Protein AF-A0A0A2MK61-F1 (afdb_monomer)

InterPro domains:
  IPR056077 Domain of unknown function DUF7660 [PF24693] (3-65)

Secondary structure (DSSP, 8-state):
--SHHHHHHHHHHHHHHHHHSGGG-SS-SHHHHHHHHHHHHHH----S--HHHHHHHHHHTTT--

Structure (mmCIF, N/CA/C/O backbone):
data_AF-A0A0A2MK61-F1
#
_entry.id   AF-A0A0A2MK61-F1
#
loop_
_atom_site.group_PDB
_atom_site.id
_atom_site.type_symbol
_atom_site.label_atom_id
_atom_site.label_alt_id
_atom_site.label_comp_id
_atom_site.label_asym_id
_atom_site.label_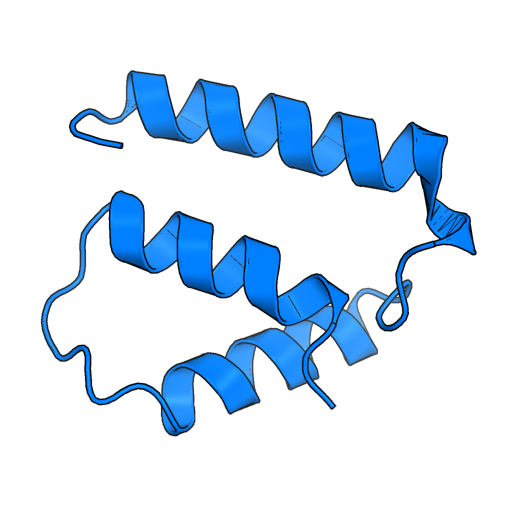entity_id
_atom_site.label_seq_id
_atom_site.pdbx_PDB_ins_code
_atom_site.Cartn_x
_atom_site.Cartn_y
_atom_site.Cartn_z
_atom_site.occupancy
_atom_site.B_iso_or_equiv
_atom_site.auth_seq_id
_atom_site.auth_comp_id
_atom_site.auth_asym_id
_atom_site.auth_atom_id
_atom_site.pdbx_PDB_model_num
ATOM 1 N N . MET A 1 1 ? 5.356 13.327 -2.519 1.00 84.25 1 MET A N 1
ATOM 2 C CA . MET A 1 1 ? 5.974 12.990 -1.227 1.00 84.25 1 MET A CA 1
ATOM 3 C C . MET A 1 1 ? 7.391 13.507 -1.169 1.00 84.25 1 MET A C 1
ATOM 5 O O . MET A 1 1 ? 8.208 13.118 -2.002 1.00 84.25 1 MET A O 1
ATOM 9 N N . LYS A 1 2 ? 7.645 14.424 -0.242 1.00 88.69 2 LYS A N 1
ATOM 10 C CA . LYS A 1 2 ? 8.947 15.049 0.009 1.00 88.69 2 LYS A CA 1
ATOM 11 C C . LYS A 1 2 ? 9.378 14.891 1.469 1.00 88.69 2 LYS A C 1
ATOM 13 O O . LYS A 1 2 ? 10.577 14.862 1.725 1.00 88.69 2 LYS A O 1
ATOM 18 N N . THR A 1 3 ? 8.432 14.757 2.396 1.00 93.00 3 THR A N 1
ATOM 19 C CA . THR A 1 3 ? 8.688 14.612 3.836 1.00 93.00 3 THR A CA 1
ATOM 20 C C . THR A 1 3 ? 8.212 13.258 4.363 1.00 93.00 3 THR A C 1
ATOM 22 O O . THR A 1 3 ? 7.575 12.487 3.641 1.00 93.00 3 THR A O 1
ATOM 25 N N . ARG A 1 4 ? 8.547 12.969 5.626 1.00 92.62 4 ARG A N 1
ATOM 26 C CA . ARG A 1 4 ? 8.014 11.814 6.356 1.00 92.62 4 ARG A CA 1
ATOM 27 C C . ARG A 1 4 ? 6.517 11.995 6.606 1.00 92.62 4 ARG A C 1
ATOM 29 O O . ARG A 1 4 ? 5.762 11.055 6.438 1.00 92.62 4 ARG A O 1
ATOM 36 N N . GLU A 1 5 ? 6.093 13.207 6.945 1.00 95.75 5 GLU A N 1
ATOM 37 C CA . GLU A 1 5 ? 4.694 13.558 7.197 1.00 95.75 5 GLU A CA 1
ATOM 38 C C . GLU A 1 5 ? 3.828 13.320 5.952 1.00 95.75 5 GLU A C 1
ATOM 40 O O . GLU A 1 5 ? 2.794 12.673 6.053 1.00 95.75 5 GLU A O 1
ATOM 45 N N . ASP A 1 6 ? 4.307 13.704 4.760 1.00 93.19 6 ASP A N 1
ATOM 46 C CA . ASP A 1 6 ? 3.610 13.397 3.503 1.00 93.19 6 ASP A CA 1
ATOM 47 C C . ASP A 1 6 ? 3.416 11.880 3.300 1.00 93.19 6 ASP A C 1
ATOM 49 O O . ASP A 1 6 ? 2.490 11.458 2.607 1.00 93.19 6 ASP A O 1
ATOM 53 N N . PHE A 1 7 ? 4.348 11.068 3.814 1.00 92.69 7 PHE A N 1
ATOM 54 C CA . PHE A 1 7 ? 4.304 9.614 3.691 1.00 92.69 7 PHE A CA 1
ATOM 55 C C . PHE A 1 7 ? 3.3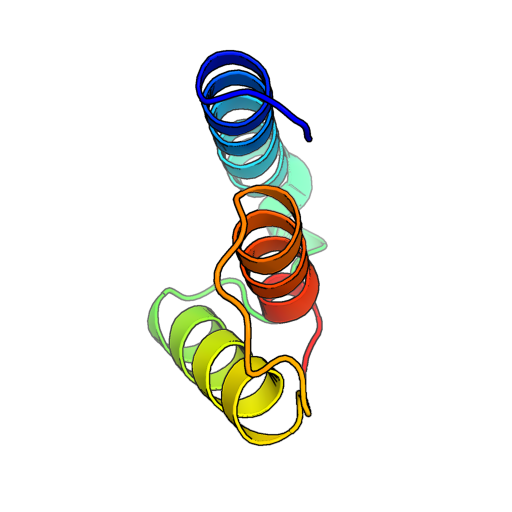65 8.976 4.710 1.00 92.69 7 PHE A C 1
ATOM 57 O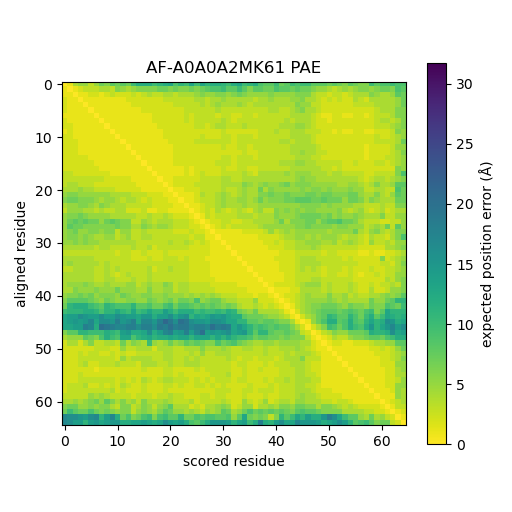 O . PHE A 1 7 ? 2.604 8.089 4.336 1.00 92.69 7 PHE A O 1
ATOM 64 N N . GLU A 1 8 ? 3.360 9.454 5.953 1.00 96.06 8 GLU A N 1
ATOM 65 C CA . GLU A 1 8 ? 2.381 9.031 6.962 1.00 96.06 8 GLU A CA 1
ATOM 66 C C . GLU A 1 8 ? 0.949 9.322 6.484 1.00 96.06 8 GLU A C 1
ATOM 68 O O . GLU A 1 8 ? 0.110 8.422 6.472 1.00 96.06 8 GLU A O 1
ATOM 73 N N . ASP A 1 9 ? 0.700 10.528 5.958 1.00 96.19 9 ASP A N 1
ATOM 74 C CA . ASP A 1 9 ? -0.599 10.909 5.387 1.00 96.19 9 ASP A CA 1
ATOM 75 C C . ASP A 1 9 ? -1.007 10.004 4.212 1.00 96.19 9 ASP A C 1
ATOM 77 O O . ASP A 1 9 ? -2.192 9.755 3.971 1.00 96.19 9 ASP A O 1
ATOM 81 N N . PHE A 1 10 ? -0.033 9.540 3.424 1.00 96.19 10 PHE A N 1
ATOM 82 C CA . PHE A 1 10 ? -0.273 8.587 2.345 1.00 96.19 10 PHE A CA 1
ATOM 83 C C . PHE A 1 10 ? -0.642 7.203 2.891 1.00 96.19 10 PHE A C 1
ATOM 85 O O . PHE A 1 10 ? -1.593 6.602 2.393 1.00 96.19 10 PHE A O 1
ATOM 92 N N . LEU A 1 11 ? 0.073 6.705 3.903 1.00 95.31 11 LEU A N 1
ATOM 93 C CA . LEU A 1 11 ? -0.194 5.399 4.510 1.00 95.31 11 LEU A CA 1
ATOM 94 C C . LEU A 1 11 ? -1.587 5.350 5.136 1.00 95.31 11 LEU A C 1
ATOM 96 O O . LEU A 1 11 ? -2.317 4.384 4.915 1.00 95.31 11 LEU A O 1
ATOM 100 N N . GLU A 1 12 ? -1.986 6.405 5.846 1.00 96.19 12 GLU A N 1
ATOM 101 C CA . GLU A 1 12 ? -3.329 6.513 6.417 1.00 96.19 12 GLU A CA 1
ATOM 102 C C . GLU A 1 12 ? -4.406 6.398 5.326 1.00 96.19 12 GLU A C 1
ATOM 104 O O . GLU A 1 12 ? -5.345 5.607 5.444 1.00 96.19 12 GLU A O 1
ATOM 109 N N . LYS A 1 13 ? -4.227 7.115 4.209 1.00 96.12 13 LYS A N 1
ATOM 110 C CA . LYS A 1 13 ? -5.143 7.060 3.059 1.00 96.12 13 LYS A CA 1
ATOM 111 C C . LYS A 1 13 ? -5.147 5.697 2.375 1.00 96.12 13 LYS A C 1
ATOM 113 O O . LYS A 1 13 ? -6.211 5.238 1.975 1.00 96.12 13 LYS A O 1
ATOM 118 N N . LEU A 1 14 ? -3.991 5.047 2.245 1.00 94.25 14 LEU A N 1
ATOM 119 C CA . LEU A 1 14 ? -3.877 3.729 1.621 1.00 94.25 14 LEU A CA 1
ATOM 120 C C . LEU A 1 14 ? -4.615 2.659 2.440 1.00 94.25 14 LEU A C 1
ATOM 122 O O . LEU A 1 14 ? -5.346 1.844 1.880 1.00 94.25 14 LEU A O 1
ATOM 126 N N . VAL A 1 15 ? -4.474 2.691 3.767 1.00 93.31 15 VAL A N 1
ATOM 127 C CA . VAL A 1 15 ? -5.183 1.779 4.681 1.00 93.31 15 VAL A CA 1
ATOM 128 C C . VAL A 1 15 ? -6.690 2.035 4.658 1.00 93.31 15 VAL A C 1
ATOM 130 O O . VAL A 1 15 ? -7.479 1.083 4.626 1.00 93.31 15 VAL A O 1
ATOM 133 N N . ALA A 1 16 ? -7.101 3.305 4.653 1.00 94.50 16 ALA A N 1
ATOM 134 C CA . ALA A 1 16 ? -8.506 3.675 4.531 1.00 94.50 16 ALA A CA 1
ATOM 135 C C . ALA A 1 16 ? -9.102 3.187 3.199 1.00 94.50 16 ALA A C 1
ATOM 137 O O . ALA A 1 16 ? -10.180 2.592 3.207 1.00 94.50 16 ALA A O 1
ATOM 138 N N . ASP A 1 17 ? -8.383 3.356 2.084 1.00 94.12 17 ASP A N 1
ATOM 139 C CA . ASP A 1 17 ? -8.813 2.885 0.763 1.00 94.12 17 ASP A CA 1
ATO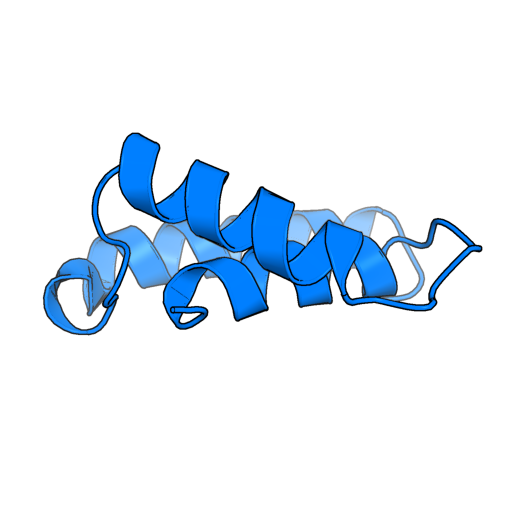M 140 C C . ASP A 1 17 ? -8.970 1.364 0.723 1.00 94.12 17 ASP A C 1
ATOM 142 O O . ASP A 1 17 ? -10.008 0.878 0.286 1.00 94.12 17 ASP A O 1
ATOM 146 N N . TYR A 1 18 ? -8.003 0.604 1.243 1.00 90.56 18 TYR A N 1
ATOM 147 C CA . TYR A 1 18 ? -8.134 -0.853 1.330 1.00 90.56 18 TYR A CA 1
ATOM 148 C C . TYR A 1 18 ? -9.356 -1.268 2.161 1.00 90.56 18 TYR A C 1
ATOM 150 O O . TYR A 1 18 ? -10.098 -2.171 1.781 1.00 90.56 18 TYR A O 1
ATOM 158 N N . SER A 1 19 ? -9.599 -0.588 3.283 1.00 89.88 19 SER A N 1
ATOM 159 C CA . SER A 1 19 ? -10.713 -0.914 4.180 1.00 89.88 19 SER A CA 1
ATOM 160 C C . SER A 1 19 ? -12.081 -0.611 3.561 1.00 89.88 19 SER A C 1
ATOM 162 O O . SER A 1 19 ? -13.038 -1.343 3.804 1.00 89.88 19 SER A O 1
ATOM 164 N N . GLN A 1 20 ? -12.186 0.466 2.779 1.00 93.44 20 GLN A N 1
ATOM 165 C CA . GLN A 1 20 ? -13.444 0.929 2.181 1.00 93.44 20 GLN A CA 1
ATOM 166 C C . GLN A 1 20 ? -13.709 0.326 0.798 1.00 93.44 20 GLN A C 1
ATOM 168 O O . GL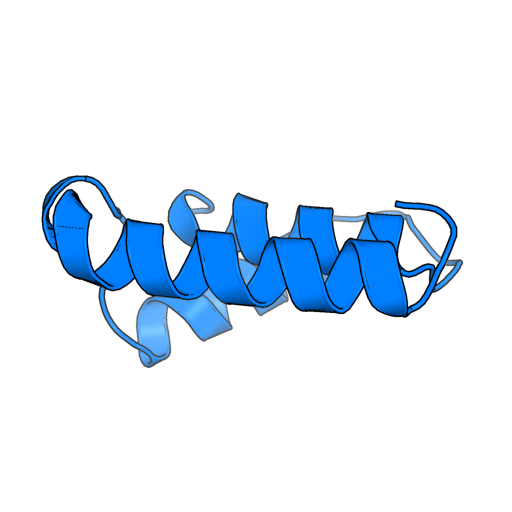N A 1 20 ? -14.863 0.128 0.432 1.00 93.44 20 GLN A O 1
ATOM 173 N N . ASN A 1 21 ? -12.652 0.020 0.045 1.00 90.88 21 ASN A N 1
ATOM 174 C CA . ASN A 1 21 ? -12.711 -0.355 -1.366 1.00 90.88 21 ASN A CA 1
ATOM 175 C C . ASN A 1 21 ? -12.034 -1.706 -1.633 1.00 90.88 21 ASN A C 1
ATOM 177 O O . ASN A 1 21 ? -11.522 -1.926 -2.732 1.00 90.88 21 ASN A O 1
ATOM 181 N N . LYS A 1 22 ? -12.023 -2.616 -0.647 1.00 87.06 22 LYS A N 1
ATOM 182 C CA . LYS A 1 22 ? -11.347 -3.921 -0.733 1.00 87.06 22 LYS A CA 1
ATOM 183 C C . LYS A 1 22 ? -11.663 -4.686 -2.022 1.00 87.06 22 LYS A C 1
ATOM 185 O O . LYS A 1 22 ? -10.762 -5.229 -2.643 1.00 87.06 22 LYS A O 1
ATOM 190 N N . GLU A 1 23 ? -12.925 -4.696 -2.447 1.00 88.75 23 GLU A N 1
ATOM 191 C CA . GLU A 1 23 ? -13.375 -5.416 -3.651 1.00 88.75 23 GLU A CA 1
ATOM 192 C C . GLU A 1 23 ? -12.737 -4.896 -4.953 1.00 88.75 23 GLU A C 1
ATOM 194 O O . GLU A 1 23 ? -12.711 -5.597 -5.959 1.00 88.75 23 GLU A O 1
ATOM 199 N N . ALA A 1 24 ? -12.203 -3.671 -4.942 1.00 88.62 24 ALA A N 1
ATOM 200 C CA . ALA A 1 24 ? -11.506 -3.057 -6.068 1.00 88.62 24 ALA A CA 1
ATOM 201 C C . ALA A 1 24 ? -9.978 -3.263 -6.024 1.00 88.62 24 ALA A C 1
ATOM 203 O O . ALA A 1 24 ? -9.255 -2.655 -6.822 1.00 88.62 24 ALA A O 1
ATOM 204 N N . TRP A 1 25 ? -9.460 -4.034 -5.067 1.00 91.06 25 TRP A N 1
ATOM 205 C CA . TRP A 1 25 ? -8.054 -4.427 -4.996 1.00 91.06 25 TRP A CA 1
ATOM 206 C C . TRP A 1 25 ? -7.895 -5.806 -5.635 1.00 91.06 25 TRP A C 1
ATOM 208 O O . TRP A 1 25 ? -8.563 -6.751 -5.235 1.00 91.06 25 TRP A O 1
ATOM 218 N N . GLN A 1 26 ? -7.012 -5.926 -6.629 1.00 86.75 26 GLN A N 1
ATOM 219 C CA . GLN A 1 26 ? -6.722 -7.227 -7.246 1.00 86.75 26 GLN A CA 1
ATOM 220 C C . GLN A 1 26 ? -5.917 -8.109 -6.284 1.00 86.75 26 GLN A C 1
ATOM 222 O O . GLN A 1 26 ? -6.175 -9.303 -6.170 1.00 86.75 26 GLN A O 1
ATOM 227 N N . ASN A 1 27 ? -5.003 -7.492 -5.532 1.00 86.81 27 ASN A N 1
ATOM 228 C CA . ASN A 1 27 ? -4.179 -8.153 -4.526 1.00 86.81 27 ASN A CA 1
ATOM 229 C C . ASN A 1 27 ? -4.725 -7.910 -3.113 1.00 86.81 27 ASN A C 1
ATOM 231 O O . ASN A 1 27 ? -4.095 -7.244 -2.294 1.00 86.81 27 ASN A O 1
ATOM 235 N N . ASP A 1 28 ? -5.910 -8.438 -2.821 1.00 85.62 28 ASP A N 1
ATOM 236 C CA . ASP A 1 28 ? -6.649 -8.183 -1.577 1.00 85.62 28 ASP A CA 1
ATOM 237 C C . ASP A 1 28 ? -6.248 -9.083 -0.387 1.00 85.62 28 ASP A C 1
ATOM 239 O O . ASP A 1 28 ? -6.799 -8.964 0.712 1.00 85.62 28 ASP A O 1
ATOM 243 N N . THR A 1 29 ? -5.284 -9.985 -0.577 1.00 89.00 29 THR A N 1
ATOM 244 C CA . THR A 1 29 ? -4.669 -10.760 0.505 1.00 89.00 29 THR A CA 1
ATOM 245 C C . THR A 1 29 ? -3.272 -10.239 0.813 1.00 89.00 29 THR A C 1
ATOM 247 O O . THR A 1 29 ? -2.556 -9.759 -0.064 1.00 89.00 29 THR A O 1
ATOM 250 N N . LEU A 1 30 ? -2.827 -10.404 2.063 1.00 84.62 30 LEU A N 1
ATOM 251 C CA . LEU A 1 30 ? -1.464 -10.035 2.453 1.00 84.62 30 LEU A CA 1
ATOM 252 C C . LEU A 1 30 ? -0.408 -10.736 1.584 1.00 84.62 30 LEU A C 1
ATOM 254 O O . LEU A 1 30 ? 0.596 -10.129 1.235 1.00 84.62 30 LEU A O 1
ATOM 258 N N . ARG A 1 31 ? -0.640 -12.005 1.221 1.00 88.75 31 ARG A N 1
ATOM 259 C CA . ARG A 1 31 ? 0.276 -12.772 0.370 1.00 88.75 31 ARG A CA 1
ATOM 260 C C . ARG A 1 31 ? 0.394 -12.146 -1.019 1.00 88.75 31 ARG A C 1
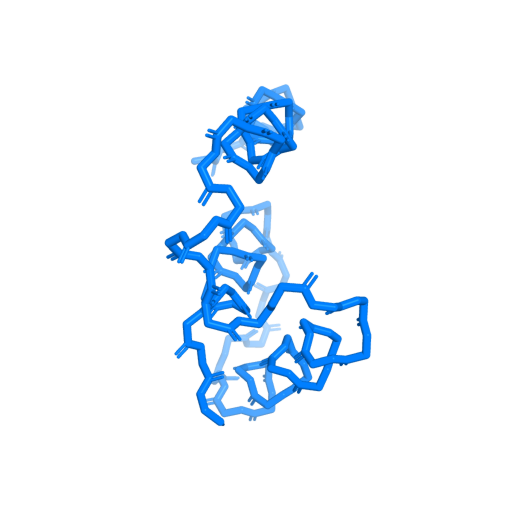ATOM 262 O O . ARG A 1 31 ? 1.497 -11.767 -1.394 1.00 88.75 31 ARG A O 1
ATOM 269 N N . SER A 1 32 ? -0.726 -12.015 -1.731 1.00 89.19 32 SER A N 1
ATOM 270 C CA . SER A 1 32 ? -0.748 -11.481 -3.100 1.00 89.19 32 SER A CA 1
ATOM 271 C C . SER A 1 32 ? -0.181 -10.063 -3.153 1.00 89.19 32 SER A C 1
ATOM 273 O O . SER A 1 32 ? 0.578 -9.725 -4.050 1.00 89.19 32 SER A O 1
ATOM 275 N N . TYR A 1 33 ? -0.476 -9.242 -2.143 1.00 91.31 33 TYR A N 1
ATOM 276 C CA . TYR A 1 33 ? 0.045 -7.881 -2.059 1.00 91.31 33 TYR A CA 1
ATOM 277 C C . TYR A 1 33 ? 1.568 -7.840 -1.867 1.00 91.31 33 TYR A C 1
ATOM 279 O O . TYR A 1 33 ? 2.251 -7.040 -2.501 1.00 91.31 33 TYR A O 1
A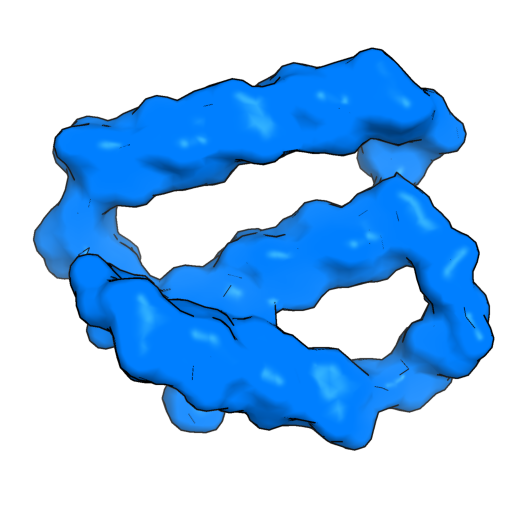TOM 287 N N . LEU A 1 34 ? 2.128 -8.708 -1.017 1.00 88.81 34 LEU A N 1
ATOM 288 C CA . LEU A 1 34 ? 3.580 -8.783 -0.816 1.00 88.81 34 LEU A CA 1
ATOM 289 C C . LEU A 1 34 ? 4.314 -9.351 -2.040 1.00 88.81 34 LEU A C 1
ATOM 291 O O . LEU A 1 34 ? 5.421 -8.906 -2.337 1.00 88.81 34 LEU A O 1
ATOM 295 N N . GLU A 1 35 ? 3.706 -10.302 -2.751 1.00 88.25 35 GLU A N 1
ATOM 296 C CA . GLU A 1 35 ? 4.237 -10.853 -4.006 1.00 88.25 35 GLU A CA 1
ATOM 297 C C . GLU A 1 35 ? 4.284 -9.770 -5.099 1.00 88.25 35 GLU A C 1
ATOM 299 O O . GLU A 1 35 ? 5.339 -9.537 -5.692 1.00 88.25 35 GLU A O 1
ATOM 304 N N . ALA A 1 36 ? 3.195 -9.018 -5.264 1.00 89.69 36 ALA A N 1
ATOM 305 C CA . ALA A 1 36 ? 3.098 -7.874 -6.167 1.00 89.69 36 ALA A CA 1
ATOM 306 C C . ALA A 1 36 ? 4.091 -6.748 -5.823 1.00 89.69 36 ALA A C 1
ATOM 308 O O . ALA A 1 36 ? 4.750 -6.190 -6.703 1.00 89.69 36 ALA A O 1
ATOM 309 N N . LEU A 1 37 ? 4.254 -6.438 -4.531 1.00 89.69 37 LEU A N 1
ATOM 310 C CA . LEU A 1 37 ? 5.231 -5.458 -4.050 1.00 89.69 37 LEU A CA 1
ATOM 311 C C . LEU A 1 37 ? 6.669 -5.872 -4.394 1.00 89.69 37 LEU A C 1
ATOM 313 O O . LEU A 1 37 ? 7.474 -5.034 -4.804 1.00 89.69 37 LEU A O 1
ATOM 317 N N . HIS A 1 38 ? 6.993 -7.156 -4.226 1.00 85.69 38 HIS A N 1
ATOM 318 C CA . HIS A 1 38 ? 8.299 -7.705 -4.577 1.00 85.69 38 HIS A CA 1
ATOM 319 C C . HIS A 1 38 ? 8.552 -7.640 -6.088 1.00 85.69 38 HIS A C 1
ATOM 321 O O . HIS A 1 38 ? 9.622 -7.184 -6.491 1.00 85.69 38 HIS A O 1
ATOM 327 N N . GLY A 1 39 ? 7.577 -8.047 -6.909 1.00 84.50 39 GLY A N 1
ATOM 328 C CA . GLY A 1 39 ? 7.667 -7.987 -8.372 1.00 84.50 39 GLY A CA 1
ATOM 329 C C . GLY A 1 39 ? 7.920 -6.567 -8.874 1.00 84.50 39 GLY A C 1
ATOM 330 O O . GLY A 1 39 ? 8.914 -6.314 -9.549 1.00 84.50 39 GLY A O 1
ATOM 331 N N . PHE A 1 40 ? 7.108 -5.606 -8.428 1.00 85.38 40 PHE A N 1
ATOM 332 C CA . PHE A 1 40 ? 7.287 -4.205 -8.803 1.00 85.38 40 PHE A CA 1
ATOM 333 C C . PHE A 1 40 ? 8.654 -3.646 -8.379 1.00 85.38 40 PHE A C 1
ATOM 335 O O . PHE A 1 40 ? 9.266 -2.882 -9.122 1.00 85.38 40 PHE A O 1
ATOM 342 N N . ASN A 1 41 ? 9.154 -4.015 -7.193 1.00 82.50 41 ASN A N 1
ATOM 343 C CA . ASN A 1 41 ? 10.482 -3.590 -6.747 1.00 82.50 41 ASN A CA 1
ATOM 344 C C . ASN A 1 41 ? 11.593 -4.158 -7.636 1.00 82.50 41 ASN A C 1
ATOM 346 O O . ASN A 1 41 ? 12.521 -3.430 -7.979 1.00 82.50 41 ASN A O 1
ATOM 350 N N . TYR A 1 42 ? 11.500 -5.446 -7.976 1.00 79.44 42 TYR A N 1
ATOM 351 C CA . TYR A 1 42 ? 12.471 -6.142 -8.816 1.00 79.44 42 TYR A CA 1
ATOM 352 C C . TYR A 1 42 ? 12.548 -5.535 -10.223 1.00 79.44 42 TYR A C 1
ATOM 354 O O . TYR A 1 42 ? 13.645 -5.347 -10.743 1.00 79.44 42 TYR A O 1
ATOM 362 N N . ASP A 1 43 ? 11.400 -5.164 -10.792 1.00 78.62 43 ASP A N 1
ATOM 363 C CA . ASP A 1 43 ? 11.313 -4.580 -12.135 1.00 78.62 43 ASP A CA 1
ATOM 364 C C . ASP A 1 43 ? 11.586 -3.066 -12.163 1.00 78.62 43 ASP A C 1
ATOM 366 O O . ASP A 1 43 ? 11.753 -2.466 -13.228 1.00 78.62 43 ASP A O 1
ATOM 370 N N . SER A 1 44 ? 11.654 -2.413 -11.000 1.00 75.44 44 SER A N 1
ATOM 371 C CA . SER A 1 44 ? 11.971 -0.991 -10.924 1.00 75.44 44 SER A CA 1
ATOM 372 C C . SER A 1 44 ? 13.484 -0.750 -10.978 1.00 75.44 44 SER A C 1
ATOM 374 O O . SER A 1 44 ? 14.223 -1.131 -10.079 1.00 75.44 44 SER A O 1
ATOM 376 N N . GLU A 1 45 ? 13.960 0.010 -11.969 1.00 70.31 45 GLU A N 1
ATOM 377 C CA . GLU A 1 45 ? 15.358 0.492 -12.028 1.00 70.31 45 GLU A CA 1
ATOM 378 C C . GLU A 1 45 ? 15.660 1.612 -10.998 1.00 70.31 45 GLU A C 1
ATOM 380 O O . GLU A 1 45 ? 16.620 2.379 -11.124 1.00 70.31 45 GLU A O 1
ATOM 385 N N . LYS A 1 46 ? 14.805 1.794 -9.981 1.00 64.69 46 LYS A N 1
ATOM 386 C CA . LYS A 1 46 ? 14.916 2.891 -9.012 1.00 64.69 46 LYS A CA 1
ATOM 387 C C . LYS A 1 46 ? 15.883 2.527 -7.886 1.00 64.69 46 LYS A C 1
ATOM 389 O O . LYS A 1 46 ? 15.477 2.298 -6.755 1.00 64.69 46 LYS A O 1
ATOM 394 N N . ASP A 1 47 ? 17.177 2.638 -8.164 1.00 65.38 47 ASP A N 1
ATOM 395 C CA . ASP A 1 47 ? 18.259 2.388 -7.192 1.00 65.38 47 ASP A CA 1
ATOM 396 C C . ASP A 1 47 ? 18.339 3.392 -6.022 1.00 65.38 47 ASP A C 1
ATOM 398 O O . ASP A 1 47 ? 19.169 3.254 -5.121 1.00 65.38 47 ASP A O 1
ATOM 402 N N . ARG A 1 48 ? 17.508 4.445 -6.012 1.00 67.44 48 ARG A N 1
ATOM 403 C CA . ARG A 1 48 ? 17.521 5.461 -4.949 1.00 67.44 48 ARG A CA 1
ATOM 404 C C . ARG A 1 48 ? 16.273 5.379 -4.076 1.00 67.44 48 ARG A C 1
ATOM 406 O O . ARG A 1 48 ? 15.211 5.841 -4.509 1.00 67.44 48 ARG A O 1
ATOM 413 N N . PRO A 1 49 ? 16.394 4.899 -2.824 1.00 78.06 49 PRO A N 1
ATOM 414 C CA . PRO A 1 49 ? 15.277 4.916 -1.898 1.00 78.06 49 PRO A CA 1
ATOM 415 C C . PRO A 1 49 ? 14.869 6.364 -1.612 1.00 78.06 49 PRO A C 1
ATOM 417 O O . PRO A 1 49 ? 15.683 7.224 -1.276 1.00 78.06 49 PRO A O 1
ATOM 420 N N . SER A 1 50 ? 13.579 6.641 -1.768 1.00 86.19 50 SER A N 1
ATOM 421 C CA . SER A 1 50 ? 12.951 7.903 -1.386 1.00 86.19 50 SER A CA 1
ATOM 422 C C . SER A 1 50 ? 11.546 7.614 -0.888 1.00 86.19 50 SER A C 1
ATOM 424 O O . SER A 1 50 ? 10.949 6.622 -1.304 1.00 86.19 50 SER A O 1
ATOM 426 N N . TRP A 1 51 ? 10.981 8.500 -0.065 1.00 88.25 51 TRP A N 1
ATOM 427 C CA . TRP A 1 51 ? 9.591 8.361 0.367 1.00 88.25 51 TRP A CA 1
ATOM 428 C C . TRP A 1 51 ? 8.668 8.150 -0.832 1.00 88.25 51 TRP A C 1
ATOM 430 O O . TRP A 1 51 ? 7.906 7.191 -0.863 1.00 88.25 51 TRP A O 1
ATOM 440 N N . LYS A 1 52 ? 8.815 8.975 -1.877 1.00 87.88 52 LYS A N 1
ATOM 441 C CA . LYS A 1 52 ? 8.046 8.850 -3.121 1.00 87.88 52 LYS A CA 1
ATOM 442 C C . LYS A 1 52 ? 8.139 7.451 -3.742 1.00 87.88 52 LYS A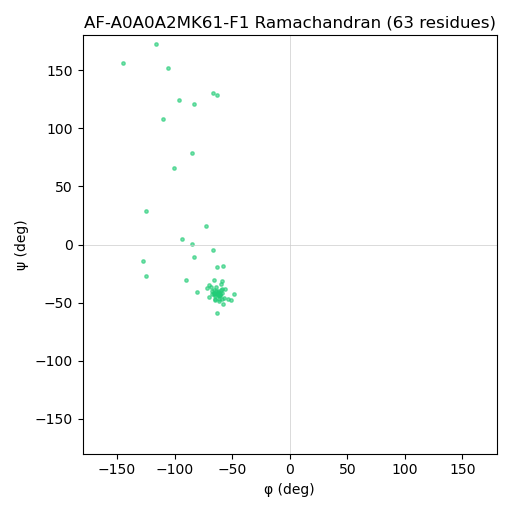 C 1
ATOM 444 O O . LYS A 1 52 ? 7.099 6.907 -4.090 1.00 87.88 52 LYS A O 1
ATOM 449 N N . ALA A 1 53 ? 9.343 6.886 -3.848 1.00 86.88 53 ALA A N 1
ATOM 450 C CA . ALA A 1 53 ? 9.530 5.544 -4.397 1.00 86.88 53 ALA A CA 1
ATOM 451 C C . ALA A 1 53 ? 8.782 4.491 -3.563 1.00 86.88 53 ALA A C 1
ATOM 453 O O . ALA A 1 53 ? 8.055 3.683 -4.127 1.00 86.88 53 ALA A O 1
ATOM 454 N N . PHE A 1 54 ? 8.858 4.569 -2.231 1.00 87.25 54 PHE A N 1
ATOM 455 C CA . PHE A 1 54 ? 8.123 3.663 -1.343 1.00 87.25 54 PHE A CA 1
ATOM 456 C C . PHE A 1 54 ? 6.597 3.762 -1.509 1.00 87.25 54 PHE A C 1
ATOM 458 O O . PHE A 1 54 ? 5.936 2.730 -1.584 1.00 87.25 54 PHE A O 1
ATOM 465 N N . ALA A 1 55 ? 6.017 4.964 -1.612 1.00 89.31 55 ALA A N 1
ATOM 466 C CA . ALA A 1 55 ? 4.574 5.083 -1.877 1.00 89.31 55 ALA A CA 1
ATOM 467 C C . ALA A 1 55 ? 4.172 4.521 -3.239 1.00 89.31 55 ALA A C 1
ATOM 469 O O . ALA A 1 55 ? 3.127 3.889 -3.346 1.00 89.31 55 ALA A O 1
ATOM 470 N N . GLU A 1 56 ? 4.979 4.750 -4.276 1.00 89.31 56 GLU A N 1
ATOM 471 C CA . GLU A 1 56 ? 4.707 4.206 -5.609 1.00 89.31 56 GLU A CA 1
ATOM 472 C C . GLU A 1 56 ? 4.722 2.675 -5.591 1.00 89.31 56 GLU A C 1
ATOM 474 O O . GLU A 1 56 ? 3.824 2.066 -6.162 1.00 89.31 56 GLU A O 1
ATOM 479 N N . MET A 1 57 ? 5.674 2.062 -4.879 1.00 89.94 57 MET A N 1
ATOM 480 C CA . MET A 1 57 ? 5.736 0.608 -4.703 1.00 89.94 57 MET A CA 1
ATOM 481 C C . MET A 1 57 ? 4.491 0.068 -3.988 1.00 89.94 57 MET A C 1
ATOM 483 O O . MET A 1 57 ? 3.863 -0.872 -4.468 1.00 89.94 57 MET A O 1
ATOM 487 N N . LEU A 1 58 ? 4.103 0.685 -2.867 1.00 91.06 58 LEU A N 1
ATOM 488 C CA . LEU A 1 58 ? 2.917 0.284 -2.102 1.00 91.06 58 LEU A CA 1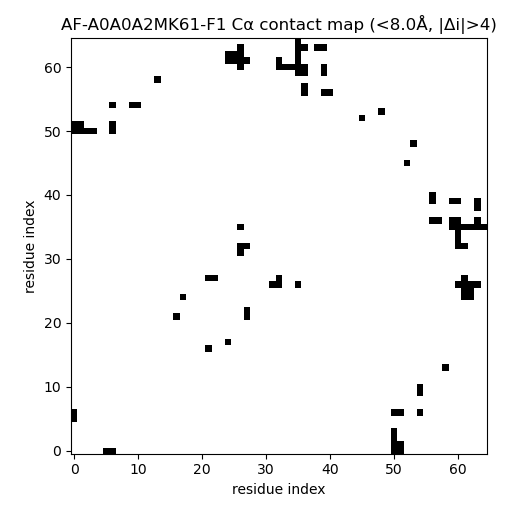
ATOM 489 C C . LEU A 1 58 ? 1.627 0.447 -2.920 1.00 91.06 58 LEU A C 1
ATOM 491 O O . LEU A 1 58 ? 0.761 -0.421 -2.902 1.00 91.06 58 LEU A O 1
ATOM 495 N N . LEU A 1 59 ? 1.504 1.532 -3.684 1.00 89.50 59 LEU A N 1
ATOM 496 C CA . LEU A 1 59 ? 0.341 1.749 -4.540 1.00 89.50 59 LEU A CA 1
ATOM 497 C C . LEU A 1 59 ? 0.288 0.743 -5.698 1.00 89.50 59 LEU A C 1
ATOM 499 O O . LEU A 1 59 ? -0.780 0.219 -6.002 1.00 89.50 59 LEU A O 1
ATOM 503 N N . ALA A 1 60 ? 1.425 0.464 -6.339 1.00 87.88 60 ALA A N 1
ATOM 504 C CA . ALA A 1 60 ? 1.497 -0.481 -7.448 1.00 87.88 60 ALA A CA 1
ATOM 505 C C . ALA A 1 60 ? 1.150 -1.908 -7.009 1.00 87.88 60 ALA A C 1
ATOM 507 O O . ALA A 1 60 ? 0.454 -2.614 -7.734 1.00 87.88 60 ALA A O 1
ATOM 508 N N . ALA A 1 61 ? 1.542 -2.304 -5.795 1.00 88.38 61 ALA A N 1
ATOM 509 C CA . ALA A 1 61 ? 1.262 -3.626 -5.238 1.00 88.38 61 ALA A CA 1
ATOM 510 C C . ALA A 1 61 ? -0.239 -3.974 -5.153 1.00 88.38 61 ALA A C 1
ATOM 512 O O . ALA A 1 61 ? -0.590 -5.148 -5.096 1.00 88.38 61 ALA A O 1
ATOM 513 N N . ARG A 1 62 ? -1.147 -2.989 -5.210 1.00 86.75 62 ARG A N 1
ATOM 514 C CA . ARG A 1 62 ? -2.600 -3.218 -5.325 1.00 86.75 62 ARG A CA 1
ATOM 515 C C . ARG A 1 62 ? -3.019 -3.870 -6.654 1.00 86.75 62 ARG A C 1
ATOM 517 O O . ARG A 1 62 ? -4.047 -4.551 -6.687 1.00 86.75 62 ARG A O 1
ATOM 524 N N . HIS A 1 63 ? -2.269 -3.603 -7.724 1.00 80.94 63 HIS A N 1
ATOM 525 C CA . HIS A 1 63 ? -2.640 -3.893 -9.114 1.00 80.94 63 HIS A CA 1
ATOM 526 C C . HIS A 1 63 ? -1.598 -4.697 -9.900 1.00 80.94 63 HIS A C 1
ATOM 528 O O . HIS A 1 63 ? -1.901 -5.154 -10.995 1.00 80.94 63 HIS A O 1
ATOM 534 N N . TYR A 1 64 ? -0.366 -4.808 -9.401 1.00 74.19 64 TYR A N 1
ATOM 535 C CA . TYR A 1 64 ? 0.703 -5.523 -10.095 1.00 74.19 64 TYR A CA 1
ATOM 536 C C . TYR A 1 64 ? 0.385 -7.022 -10.166 1.00 74.19 64 TYR A C 1
ATOM 538 O O . TYR A 1 64 ? 0.011 -7.603 -9.144 1.00 74.19 64 TYR A O 1
ATOM 546 N N . GLU A 1 65 ? 0.503 -7.602 -11.362 1.00 56.72 65 GLU A N 1
ATOM 547 C CA . GLU A 1 65 ? 0.261 -9.028 -11.640 1.00 56.72 65 GLU A CA 1
ATOM 548 C C . GLU A 1 65 ? 1.464 -9.910 -11.282 1.00 56.72 65 GLU A C 1
ATOM 550 O O . GLU A 1 65 ? 2.619 -9.450 -11.446 1.00 56.72 65 GLU A O 1
#

Mean predicted aligned error: 4.26 Å

Solvent-accessible surface area (backbone atoms only — not comparable to full-atom values): 3700 Å² total; per-residue (Å²): 98,90,46,69,67,52,42,51,58,46,50,55,50,50,55,50,45,49,72,77,43,43,91,79,35,78,31,72,44,77,65,51,22,51,52,13,32,49,50,54,53,72,74,45,89,68,88,64,92,42,65,44,54,53,53,51,40,61,58,44,10,36,68,47,125

Organism: NCBI:txid1121895

Nearest PDB structures (foldseek):
  7ody-assembly1_C  TM=4.373E-01  e=4.340E+00  Cyanophage S-2L
  6h4b-assembly1_A  TM=4.594E-01  e=6.905E+00  Dubowvirus dv69

Radius of gyration: 11.97 Å; Cα contacts (8 Å, |Δi|>4): 54; chains: 1; bounding box: 32×28×19 Å

Sequence (65 aa):
MKTREDFEDFLEKLVADYSQNKEAWQNDTLRSYLEALHGFNYDSEKDRPSWKAFAEMLLAARHYE

pLDDT: mean 86.91, std 8.07, range [56.72, 96.19]

Foldseek 3Di:
DADPVVLVVLVVVLVVCCVVPVVQFPQNDPVQLVVQLVVVVVPDPCPDDDSVVVSVSNVRSRPGD